Protein AF-A0A269XEX2-F1 (afdb_monomer_lite)

Sequence (68 aa):
GLENEAAISKAIELLEAKGAGEKKVNYKLRDWLFSRQRYWGEPIPIIHWEDGSMTTVPEEDLPLLLPE

Secondary structure (DSSP, 8-state):
---HHHHHHHHHHHHHHTTS-------S--------S-SSSPPP-EEEPTTS-EEEPPGGG---PPP-

InterPro domains:
  IPR002300 Aminoacyl-tRNA synthetase, class Ia [PF00133] (29-53)
  IPR002302 Leucine-tRNA ligase [PTHR43740] (1-68)
  IPR014729 Rossmann-like alpha/beta/alpha sandwich fold [G3DSA:3.40.50.620] (2-68)

Radius of gyration: 24.09 Å; chains: 1; bounding box: 52×25×59 Å

Foldseek 3Di:
DDDPVVVVVVVQVVCVVVVNDHDDDDDPDDDDDPDDPDLPDQDQQWDQDPVRDIDGDDPVPDDPDRDD

Organism: NCBI:txid152332

Structure (mmCIF, N/CA/C/O backbone):
data_AF-A0A269XEX2-F1
#
_entry.id   AF-A0A269XEX2-F1
#
loop_
_atom_site.group_PDB
_atom_site.id
_atom_site.type_symbol
_atom_site.label_atom_id
_atom_site.label_alt_id
_atom_site.label_comp_id
_atom_site.label_asym_id
_atom_site.label_entity_id
_atom_site.label_seq_id
_atom_site.pdbx_PDB_ins_code
_atom_site.Cartn_x
_atom_site.Cartn_y
_atom_site.Cartn_z
_atom_site.occupancy
_atom_site.B_iso_or_equiv
_atom_site.auth_seq_id
_atom_site.auth_comp_id
_atom_site.aut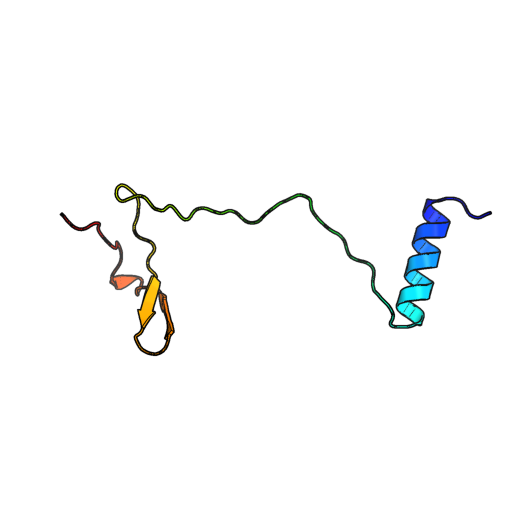h_asym_id
_atom_site.auth_atom_id
_atom_site.pdbx_PDB_model_num
ATOM 1 N N . GLY A 1 1 ? 29.882 3.437 -31.484 1.00 81.94 1 GLY A N 1
ATOM 2 C CA . GLY A 1 1 ? 28.753 2.902 -30.695 1.00 81.94 1 GLY A CA 1
ATOM 3 C C . GLY A 1 1 ? 27.642 3.931 -30.653 1.00 81.94 1 GLY A C 1
ATOM 4 O O . GLY A 1 1 ? 27.890 5.053 -31.078 1.00 81.94 1 GLY A O 1
ATOM 5 N N . LEU A 1 2 ? 26.448 3.559 -30.185 1.00 91.75 2 LEU A N 1
ATOM 6 C CA . LEU A 1 2 ? 25.371 4.521 -29.909 1.00 91.75 2 LEU A CA 1
ATOM 7 C C . LEU A 1 2 ? 25.664 5.294 -28.614 1.00 91.75 2 LEU A C 1
ATOM 9 O O . LEU A 1 2 ? 26.340 4.776 -27.727 1.00 91.75 2 LEU A O 1
ATOM 13 N N . GLU A 1 3 ? 25.142 6.514 -28.514 1.00 95.69 3 GLU A N 1
ATOM 14 C CA . GLU A 1 3 ? 25.114 7.289 -27.271 1.00 95.69 3 GLU A CA 1
ATOM 15 C C . GLU A 1 3 ? 24.116 6.676 -26.272 1.00 95.69 3 GLU A C 1
ATOM 17 O O . GLU A 1 3 ? 23.158 6.019 -26.680 1.00 95.69 3 GLU A O 1
ATOM 22 N N . ASN A 1 4 ? 24.323 6.881 -24.968 1.00 95.31 4 ASN A N 1
ATOM 23 C CA . ASN A 1 4 ? 23.554 6.226 -23.903 1.00 95.31 4 ASN A CA 1
ATOM 24 C C . ASN A 1 4 ? 22.031 6.363 -24.053 1.00 95.31 4 ASN A C 1
ATOM 26 O O . ASN A 1 4 ? 21.328 5.356 -23.992 1.00 95.31 4 ASN A O 1
ATOM 30 N N . GLU A 1 5 ? 21.502 7.568 -24.273 1.00 95.31 5 GLU A N 1
ATOM 31 C CA . GLU A 1 5 ? 20.048 7.774 -24.376 1.00 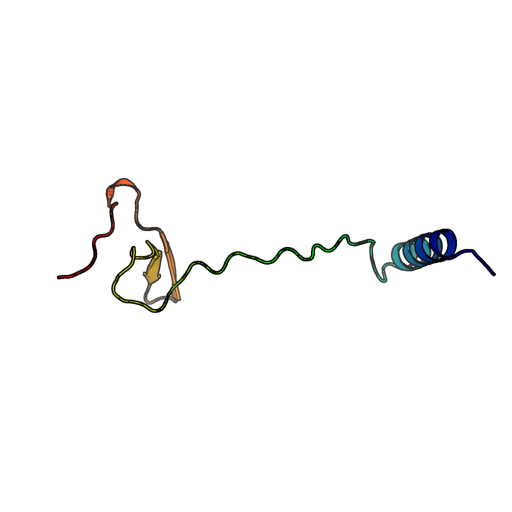95.31 5 GLU A CA 1
ATOM 32 C C . GLU A 1 5 ? 19.445 7.059 -25.593 1.00 95.31 5 GLU A C 1
ATOM 34 O O . GLU A 1 5 ? 18.398 6.405 -25.501 1.00 95.31 5 GLU A O 1
ATOM 39 N N . ALA A 1 6 ? 20.150 7.115 -26.725 1.00 96.12 6 ALA A N 1
ATOM 40 C CA . ALA A 1 6 ? 19.766 6.417 -27.945 1.00 96.12 6 ALA A CA 1
ATOM 41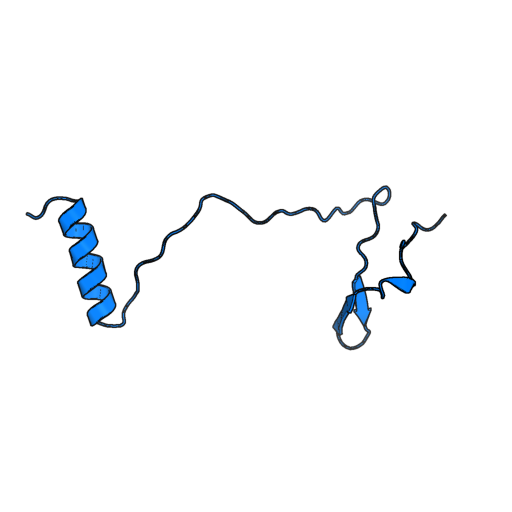 C C . ALA A 1 6 ? 19.850 4.891 -27.772 1.00 96.12 6 ALA A C 1
ATOM 43 O O . ALA A 1 6 ? 18.975 4.163 -28.243 1.00 96.12 6 ALA A O 1
ATOM 44 N N . ALA A 1 7 ? 20.866 4.396 -27.060 1.00 97.12 7 ALA A N 1
ATOM 45 C CA . ALA A 1 7 ? 21.036 2.976 -26.770 1.00 97.12 7 ALA A CA 1
ATOM 46 C C . ALA A 1 7 ? 19.929 2.440 -25.848 1.00 97.12 7 ALA A C 1
ATOM 48 O O . ALA A 1 7 ? 19.369 1.382 -26.133 1.00 97.12 7 ALA A O 1
ATOM 49 N N . ILE A 1 8 ? 19.575 3.177 -24.788 1.00 95.44 8 ILE A N 1
ATOM 50 C CA . ILE A 1 8 ? 18.486 2.814 -23.867 1.00 95.44 8 ILE A CA 1
ATOM 51 C C . ILE A 1 8 ? 17.160 2.737 -24.627 1.00 95.44 8 ILE A C 1
ATOM 53 O O . ILE A 1 8 ? 16.451 1.737 -24.526 1.00 95.44 8 ILE A O 1
ATOM 57 N N . SER A 1 9 ? 16.852 3.758 -25.431 1.00 95.88 9 SER A N 1
ATOM 58 C CA . SER A 1 9 ? 15.615 3.798 -26.220 1.00 95.88 9 SER A CA 1
ATOM 59 C C . SER A 1 9 ? 15.542 2.629 -27.206 1.00 95.88 9 SER A C 1
ATOM 61 O O . SER A 1 9 ? 14.531 1.931 -27.269 1.00 95.88 9 SER A O 1
ATOM 63 N N . LYS A 1 10 ? 16.647 2.334 -27.906 1.00 96.75 10 LYS A N 1
ATOM 64 C CA . LYS A 1 10 ? 16.697 1.223 -28.862 1.00 96.75 10 LYS A CA 1
ATOM 65 C C . LYS A 1 10 ? 16.588 -0.146 -28.196 1.00 96.75 10 LYS A C 1
ATOM 67 O O . LYS A 1 10 ? 15.966 -1.048 -28.753 1.00 96.75 10 LYS A O 1
ATOM 72 N N . ALA A 1 11 ? 17.183 -0.317 -27.017 1.00 96.19 11 ALA A N 1
ATOM 73 C CA . ALA A 1 11 ? 17.078 -1.556 -26.257 1.00 96.19 11 ALA A CA 1
ATOM 74 C C . ALA A 1 11 ? 15.631 -1.828 -25.821 1.00 96.19 11 ALA A C 1
ATOM 76 O O . ALA A 1 11 ? 15.166 -2.958 -25.954 1.00 96.19 11 ALA A O 1
ATOM 77 N N . ILE A 1 12 ? 14.915 -0.795 -25.365 1.00 97.00 12 ILE A N 1
ATOM 78 C CA . ILE A 1 12 ? 13.496 -0.889 -24.997 1.00 97.00 12 ILE A CA 1
ATOM 79 C C . ILE A 1 12 ? 12.654 -1.319 -26.207 1.00 97.00 12 ILE A C 1
ATOM 81 O O . ILE A 1 12 ? 11.963 -2.329 -26.115 1.00 97.00 12 ILE A O 1
ATOM 85 N N . GLU A 1 13 ? 12.789 -0.645 -27.359 1.00 97.00 13 GLU A N 1
ATOM 86 C CA . GLU A 1 13 ? 12.059 -1.001 -28.593 1.00 97.00 13 GLU A CA 1
ATOM 87 C C . GLU A 1 13 ? 12.276 -2.466 -29.004 1.00 97.00 13 GLU A C 1
ATOM 89 O O . GLU A 1 13 ? 11.348 -3.158 -29.420 1.00 97.00 13 GLU A O 1
ATOM 94 N N . LEU A 1 14 ? 13.516 -2.959 -28.900 1.00 97.62 14 LEU A N 1
ATOM 95 C CA . LEU A 1 14 ? 13.853 -4.336 -29.263 1.00 97.62 14 LEU A CA 1
ATOM 96 C C . LEU A 1 14 ? 13.252 -5.366 -28.302 1.00 97.62 14 LEU A C 1
ATOM 98 O O . LEU A 1 14 ? 12.921 -6.470 -28.737 1.00 97.62 14 LEU A O 1
ATOM 102 N N . LEU A 1 15 ? 13.156 -5.043 -27.011 1.00 97.56 15 LEU A N 1
ATOM 103 C CA . LEU A 1 15 ? 12.543 -5.917 -26.010 1.00 97.56 15 LEU A CA 1
ATOM 104 C C . LEU A 1 15 ? 11.019 -5.946 -26.163 1.00 97.56 15 LEU A C 1
ATOM 106 O O . LEU A 1 15 ? 10.438 -7.031 -26.130 1.00 97.56 15 LEU A O 1
ATOM 110 N N . GLU A 1 16 ? 10.402 -4.793 -26.424 1.00 97.19 16 GLU A N 1
ATOM 111 C CA . GLU A 1 16 ? 8.966 -4.666 -26.694 1.00 97.19 16 GLU A CA 1
ATOM 112 C C . GLU A 1 16 ? 8.563 -5.417 -27.967 1.00 97.19 16 GLU A C 1
ATOM 114 O O . GLU A 1 16 ? 7.650 -6.241 -27.936 1.00 97.19 16 GLU A O 1
ATOM 119 N N . ALA A 1 17 ? 9.304 -5.242 -29.068 1.00 97.56 17 ALA A N 1
ATOM 120 C CA . ALA A 1 17 ? 9.040 -5.946 -30.327 1.00 97.56 17 ALA A CA 1
ATOM 121 C C . ALA A 1 17 ? 9.153 -7.478 -30.206 1.00 97.56 17 ALA A C 1
ATOM 123 O O . ALA A 1 17 ? 8.547 -8.213 -30.984 1.00 97.56 17 ALA A O 1
ATOM 124 N N . LYS A 1 18 ? 9.932 -7.971 -29.236 1.00 97.31 18 LYS A N 1
ATOM 125 C CA . LYS A 1 18 ? 10.084 -9.403 -28.942 1.00 97.31 18 LYS A CA 1
ATOM 126 C C . LYS A 1 18 ? 9.082 -9.920 -27.906 1.00 97.31 18 LYS A C 1
ATOM 128 O O . LYS A 1 18 ? 9.130 -11.105 -27.588 1.00 97.31 18 LYS A O 1
ATOM 133 N N . GLY A 1 19 ? 8.226 -9.059 -27.349 1.00 97.12 19 GLY A N 1
ATOM 134 C CA . GLY A 1 19 ? 7.328 -9.409 -26.244 1.00 97.12 19 GLY A CA 1
ATOM 135 C C . GLY A 1 19 ? 8.068 -9.818 -24.965 1.00 97.12 19 GLY A C 1
ATOM 136 O O . GLY A 1 19 ? 7.517 -10.538 -24.138 1.00 97.12 19 GLY A O 1
ATOM 137 N N . ALA A 1 20 ? 9.329 -9.404 -24.817 1.00 96.50 20 ALA A N 1
ATOM 138 C CA . ALA A 1 20 ? 10.216 -9.799 -23.722 1.00 96.50 20 ALA A CA 1
ATOM 139 C C . ALA A 1 20 ? 10.313 -8.735 -22.612 1.00 96.50 20 ALA A C 1
ATOM 141 O O . ALA A 1 20 ? 11.090 -8.890 -21.671 1.00 96.50 20 ALA A O 1
ATOM 142 N N . GLY A 1 21 ? 9.553 -7.644 -22.725 1.00 94.88 21 GLY A N 1
ATOM 143 C CA . GLY A 1 21 ? 9.480 -6.583 -21.729 1.00 94.88 21 GLY A CA 1
ATOM 144 C C . GLY A 1 21 ? 8.767 -5.345 -22.262 1.00 94.88 21 GLY A C 1
ATOM 145 O O . GLY A 1 21 ? 8.425 -5.278 -23.438 1.00 94.88 21 GLY A O 1
ATOM 146 N N . GLU A 1 22 ? 8.579 -4.367 -21.381 1.00 95.88 22 GLU A N 1
ATOM 147 C CA . GLU A 1 22 ? 7.991 -3.061 -21.682 1.00 95.88 22 GLU A CA 1
ATOM 148 C C . GLU A 1 22 ? 8.707 -1.958 -20.896 1.00 95.88 22 GLU A C 1
ATOM 150 O O . GLU A 1 22 ? 9.314 -2.205 -19.844 1.00 95.88 22 GLU A O 1
ATOM 155 N N . LYS A 1 23 ? 8.629 -0.719 -21.383 1.00 96.25 23 LYS A N 1
ATOM 156 C CA . LYS A 1 23 ? 9.107 0.437 -20.627 1.00 96.25 23 LYS A CA 1
ATOM 157 C C . LYS A 1 23 ? 8.281 0.636 -19.355 1.00 96.25 23 LYS A C 1
ATOM 159 O O . LYS A 1 23 ? 7.076 0.855 -19.408 1.00 96.25 23 LYS A O 1
ATOM 164 N N . LYS A 1 24 ? 8.957 0.710 -18.207 1.00 96.50 24 LYS A N 1
ATOM 165 C CA . LYS A 1 24 ? 8.328 1.019 -16.917 1.00 96.50 24 LYS A CA 1
ATOM 166 C C . LYS A 1 24 ? 9.011 2.187 -16.217 1.00 96.50 24 LYS A C 1
ATOM 168 O O . LYS A 1 24 ? 10.235 2.233 -16.112 1.00 96.50 24 LYS A O 1
ATOM 173 N N . VAL A 1 25 ? 8.209 3.114 -15.698 1.00 96.12 25 VAL A N 1
ATOM 174 C CA . VAL A 1 25 ? 8.674 4.183 -14.804 1.00 96.12 25 VAL A CA 1
ATOM 175 C C . VAL A 1 25 ? 8.526 3.701 -13.366 1.00 96.12 25 VAL A C 1
ATOM 177 O O . VAL A 1 25 ? 7.460 3.237 -12.973 1.00 96.12 25 VAL A O 1
ATOM 180 N N . ASN A 1 26 ? 9.596 3.804 -12.580 1.00 97.00 26 ASN A N 1
ATOM 181 C CA . ASN A 1 26 ? 9.591 3.440 -11.166 1.00 97.00 26 ASN A CA 1
ATOM 182 C C . ASN A 1 26 ? 9.833 4.679 -10.305 1.00 97.00 26 ASN A C 1
ATOM 184 O O . ASN A 1 26 ? 10.672 5.521 -10.631 1.00 97.00 26 ASN A O 1
ATOM 188 N N . TYR A 1 27 ? 9.129 4.756 -9.178 1.00 97.31 27 TYR A N 1
ATOM 189 C CA . TYR A 1 27 ? 9.280 5.824 -8.197 1.00 97.31 27 TYR A CA 1
ATOM 190 C C . TYR A 1 27 ? 10.050 5.318 -6.978 1.00 97.31 27 TYR A C 1
ATOM 192 O O . TYR A 1 27 ? 9.964 4.150 -6.609 1.00 97.31 27 TYR A O 1
ATOM 200 N N . LYS A 1 28 ? 10.788 6.219 -6.319 1.00 97.25 28 LYS A N 1
ATOM 201 C CA . LYS A 1 28 ? 11.381 5.939 -4.999 1.00 97.25 28 LYS A CA 1
ATOM 202 C C . LYS A 1 28 ? 10.360 6.034 -3.856 1.00 97.25 28 LYS A C 1
ATOM 204 O O . LYS A 1 28 ? 10.678 5.627 -2.740 1.00 97.25 28 LYS A O 1
ATOM 209 N N . LEU A 1 29 ? 9.179 6.600 -4.127 1.00 97.56 29 LEU A N 1
ATOM 210 C CA . LEU A 1 29 ? 8.067 6.684 -3.182 1.00 97.56 29 LEU A CA 1
ATOM 211 C C . LEU A 1 29 ? 7.631 5.275 -2.766 1.00 97.56 29 LEU A C 1
ATOM 213 O O . LEU A 1 29 ? 7.628 4.358 -3.584 1.00 97.56 29 LEU A O 1
ATOM 217 N N . ARG A 1 30 ? 7.285 5.119 -1.489 1.00 96.88 30 ARG A N 1
ATOM 218 C CA . ARG A 1 30 ? 6.815 3.862 -0.906 1.00 96.88 30 ARG A CA 1
ATOM 219 C C . ARG A 1 30 ? 5.419 4.054 -0.344 1.00 96.88 30 ARG A C 1
ATOM 221 O O . ARG A 1 30 ? 5.069 5.169 0.045 1.00 96.88 30 ARG A O 1
ATOM 228 N N . ASP A 1 31 ? 4.685 2.957 -0.251 1.00 97.06 31 ASP A N 1
ATOM 229 C CA . ASP A 1 31 ? 3.389 2.944 0.409 1.00 97.06 31 ASP A CA 1
ATOM 230 C C . ASP A 1 31 ? 3.513 3.374 1.869 1.00 97.06 31 ASP A C 1
ATOM 232 O O . ASP A 1 31 ? 4.524 3.141 2.549 1.00 97.06 31 ASP A O 1
ATOM 236 N N . TRP A 1 32 ? 2.465 4.025 2.358 1.00 95.12 32 TRP A N 1
ATOM 237 C CA . TRP A 1 32 ? 2.447 4.530 3.714 1.00 95.12 32 TRP A CA 1
ATOM 238 C C . TRP A 1 32 ? 1.992 3.448 4.692 1.00 95.12 32 TRP A C 1
ATOM 240 O O . TRP A 1 32 ? 0.813 3.121 4.795 1.00 95.12 32 TRP A O 1
ATOM 250 N N . LEU A 1 33 ? 2.935 2.929 5.477 1.00 93.44 33 LEU A N 1
ATOM 251 C CA . LEU A 1 33 ? 2.623 2.043 6.592 1.00 93.44 33 LEU A CA 1
ATOM 252 C C . LEU A 1 33 ? 2.154 2.862 7.807 1.00 93.44 33 LEU A C 1
ATOM 254 O O . LEU A 1 33 ? 2.972 3.339 8.604 1.00 93.44 33 LEU A O 1
ATOM 258 N N . PHE A 1 34 ? 0.840 3.025 7.963 1.00 91.44 34 PHE A N 1
ATOM 259 C CA . PHE A 1 34 ? 0.241 3.772 9.080 1.00 91.44 34 PHE A CA 1
ATOM 260 C C . PHE A 1 34 ? -0.254 2.881 10.232 1.00 91.44 34 PHE A C 1
ATOM 262 O O . PHE A 1 34 ? -0.322 3.357 11.361 1.00 91.44 34 PHE A O 1
ATOM 269 N N . SER A 1 35 ? -0.498 1.586 10.000 1.00 92.94 35 SER A N 1
ATOM 270 C CA . SER A 1 35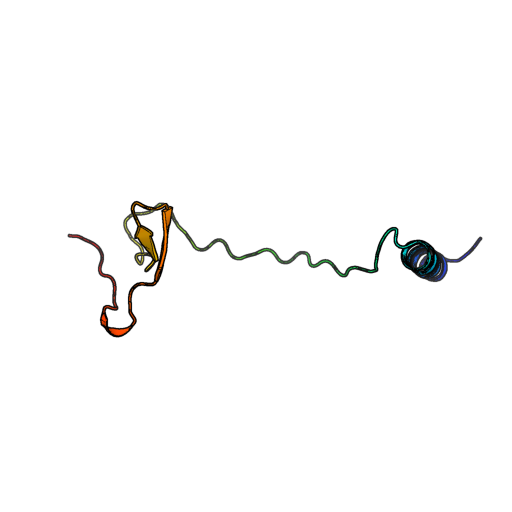 ? -0.897 0.634 11.050 1.00 92.94 35 SER A CA 1
ATOM 271 C C . SER A 1 35 ? 0.145 0.543 12.172 1.00 92.94 35 SER A C 1
ATOM 273 O O . SER A 1 35 ? 1.354 0.535 11.904 1.00 92.94 35 SER A O 1
ATOM 275 N N . ARG A 1 36 ? -0.292 0.439 13.432 1.00 94.19 36 ARG A N 1
ATOM 276 C CA . ARG A 1 36 ? 0.591 0.337 14.606 1.00 94.19 36 ARG A CA 1
ATOM 277 C C . ARG A 1 36 ? 0.118 -0.763 15.547 1.00 94.19 36 ARG A C 1
ATOM 279 O O . ARG A 1 36 ? -1.061 -0.854 15.849 1.00 94.19 36 ARG A O 1
ATOM 286 N N . GLN A 1 37 ? 1.058 -1.540 16.078 1.00 94.38 37 GLN A N 1
ATOM 287 C CA . GLN A 1 37 ? 0.803 -2.495 17.160 1.00 94.38 37 GLN A CA 1
ATOM 288 C C . GLN A 1 37 ? 0.889 -1.765 18.509 1.00 94.38 37 GLN A C 1
ATOM 290 O O . GLN A 1 37 ? 1.853 -1.923 19.257 1.00 94.38 37 GLN A O 1
ATOM 295 N N . ARG A 1 38 ? -0.070 -0.870 18.777 1.00 93.06 38 ARG A N 1
ATOM 296 C CA . ARG A 1 38 ? -0.167 -0.096 20.024 1.00 93.06 38 ARG A CA 1
ATOM 297 C C . ARG A 1 38 ? -1.625 -0.008 20.453 1.00 93.06 38 ARG A C 1
ATOM 299 O O . ARG A 1 38 ? -2.483 0.167 19.603 1.00 93.06 38 ARG A O 1
ATOM 306 N N . TYR A 1 39 ? -1.868 -0.075 21.761 1.00 92.00 39 TYR A N 1
ATOM 307 C CA . TYR A 1 39 ? -3.209 0.096 22.324 1.00 92.00 39 TYR A CA 1
ATOM 308 C C . TYR A 1 39 ? -3.724 1.532 22.165 1.00 92.00 39 TYR A C 1
ATOM 310 O O . TYR A 1 39 ? -4.846 1.754 21.734 1.00 92.00 39 TYR A O 1
ATOM 318 N N . TRP A 1 40 ? -2.881 2.519 22.483 1.00 94.00 40 TRP A N 1
ATOM 319 C CA . TRP A 1 40 ? -3.278 3.927 22.487 1.00 94.00 40 TRP A CA 1
ATOM 320 C C . TRP A 1 40 ? -3.191 4.548 21.086 1.00 94.00 40 TRP A C 1
ATOM 322 O O . TRP A 1 40 ? -2.202 5.200 20.735 1.00 94.00 40 TRP A O 1
ATOM 332 N N . GLY A 1 41 ? -4.214 4.291 20.275 1.00 91.88 41 GLY A N 1
ATOM 333 C CA . GLY A 1 41 ? -4.389 4.808 18.921 1.00 91.88 41 GLY A CA 1
ATOM 334 C C . GLY A 1 41 ? -5.798 4.524 18.400 1.00 91.88 41 GLY A C 1
ATOM 335 O O . GLY A 1 41 ? -6.556 3.795 19.027 1.00 91.88 41 GLY A O 1
ATOM 336 N N . GLU A 1 42 ? -6.154 5.109 17.263 1.00 93.31 42 GLU A N 1
ATOM 337 C CA . GLU A 1 42 ? -7.457 4.868 16.638 1.00 93.31 42 GLU A CA 1
ATOM 338 C C . GLU A 1 42 ? -7.579 3.405 16.160 1.00 93.31 42 GLU A C 1
ATOM 340 O O . GLU A 1 42 ? -6.677 2.919 15.463 1.00 93.31 42 GLU A O 1
ATOM 345 N N . PRO A 1 43 ? -8.659 2.686 16.521 1.00 94.69 43 PRO A N 1
ATOM 346 C CA . PRO A 1 43 ? -8.936 1.357 15.988 1.00 94.69 43 PRO A CA 1
ATOM 347 C C . PRO A 1 43 ? -9.104 1.376 14.465 1.00 94.69 43 PRO A C 1
ATOM 349 O O . PRO A 1 43 ? -9.810 2.216 13.915 1.00 94.69 43 PRO A O 1
ATOM 352 N N . ILE A 1 44 ? -8.492 0.413 13.770 1.00 95.94 44 ILE A N 1
ATOM 353 C CA . ILE A 1 44 ? -8.688 0.245 12.325 1.00 95.94 44 ILE A CA 1
ATOM 354 C C . ILE A 1 44 ? -10.074 -0.391 12.105 1.00 95.94 44 ILE A C 1
ATOM 356 O O . ILE A 1 44 ? -10.294 -1.493 12.610 1.00 95.94 44 ILE A O 1
ATOM 360 N N . PRO A 1 45 ? -10.996 0.240 11.350 1.00 96.31 45 PRO A N 1
ATOM 361 C CA . PRO A 1 45 ? -12.382 -0.214 11.205 1.00 96.31 45 PRO A CA 1
ATOM 362 C C . PRO A 1 45 ? -12.514 -1.361 10.185 1.00 96.31 45 PRO A C 1
ATOM 364 O O . PRO A 1 45 ? -13.238 -1.254 9.195 1.00 96.31 45 PRO A O 1
ATOM 367 N N . ILE A 1 46 ? -11.786 -2.458 10.413 1.00 96.31 46 ILE A N 1
ATOM 368 C CA . ILE A 1 46 ? -11.819 -3.679 9.601 1.00 96.31 46 ILE A CA 1
ATOM 369 C C . ILE A 1 46 ? -12.303 -4.847 10.458 1.00 96.31 46 ILE A C 1
ATOM 371 O O . ILE A 1 46 ? -11.776 -5.104 11.539 1.00 96.31 46 ILE A O 1
ATOM 375 N N . ILE A 1 47 ? -13.292 -5.569 9.940 1.00 96.31 47 ILE A N 1
ATOM 376 C CA . ILE A 1 47 ? -13.848 -6.784 10.526 1.00 96.31 47 ILE A CA 1
ATOM 377 C C . ILE A 1 47 ? -13.203 -7.983 9.832 1.00 96.31 47 ILE A C 1
ATOM 379 O O . ILE A 1 47 ? -13.169 -8.056 8.602 1.00 96.31 47 ILE A O 1
ATOM 383 N N . HIS A 1 48 ? -12.706 -8.922 10.633 1.00 96.69 48 HIS A N 1
ATOM 384 C CA . HIS A 1 48 ? -12.206 -10.212 10.171 1.00 96.69 48 HIS A CA 1
ATOM 385 C C . HIS A 1 48 ? -13.249 -11.287 10.466 1.00 96.69 48 HIS A C 1
ATOM 387 O O . HIS A 1 48 ? -13.611 -11.490 11.626 1.00 96.69 48 HIS A O 1
ATOM 393 N N . TRP A 1 49 ? -13.718 -11.972 9.428 1.00 97.19 49 TRP A N 1
ATOM 394 C CA . TRP A 1 49 ? -14.729 -13.017 9.548 1.00 97.19 49 TRP A CA 1
ATOM 395 C C . TRP A 1 49 ? -14.094 -14.398 9.739 1.00 97.19 49 TRP A C 1
ATOM 397 O O . TRP A 1 49 ? -12.940 -14.631 9.376 1.00 97.19 49 TRP A O 1
ATOM 407 N N . GLU A 1 50 ? -14.860 -15.340 10.293 1.00 97.00 50 GLU A N 1
ATOM 408 C CA . GLU A 1 50 ? -14.400 -16.717 10.544 1.00 97.00 50 GLU A CA 1
ATOM 409 C C . GLU A 1 50 ? -14.061 -17.483 9.254 1.00 97.00 50 GLU A C 1
ATOM 411 O O . GLU A 1 50 ? -13.242 -18.400 9.273 1.00 97.00 50 GLU A O 1
ATOM 416 N N . ASP A 1 51 ? -14.649 -17.086 8.123 1.00 96.62 51 ASP A N 1
ATOM 417 C CA . ASP A 1 51 ? -14.368 -17.645 6.796 1.00 96.62 51 ASP A CA 1
ATOM 418 C C . ASP A 1 51 ? -13.093 -17.073 6.140 1.00 96.62 51 ASP A C 1
ATOM 420 O O . ASP A 1 51 ? -12.714 -17.491 5.044 1.00 96.62 51 ASP A O 1
ATOM 424 N N . GLY A 1 52 ? -12.415 -16.133 6.808 1.00 95.81 52 GLY A N 1
ATOM 425 C CA . GLY A 1 52 ? -11.196 -15.477 6.337 1.00 95.81 52 GLY A CA 1
ATOM 426 C C . GLY A 1 52 ? -11.425 -14.254 5.445 1.00 95.81 52 GLY A C 1
ATOM 427 O O . GLY A 1 52 ? -10.448 -13.633 5.016 1.00 95.81 52 GLY A O 1
ATOM 428 N N . SER A 1 53 ? -12.676 -13.880 5.166 1.00 97.06 53 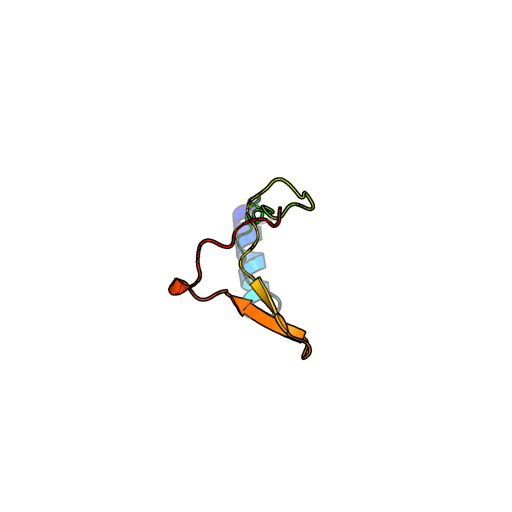SER A N 1
ATOM 429 C CA . SER A 1 53 ? -12.992 -12.639 4.457 1.00 97.06 53 SER A CA 1
ATOM 430 C C . SER A 1 53 ? -12.831 -11.407 5.360 1.00 97.06 53 SER A C 1
ATOM 432 O O . SER A 1 53 ? -12.728 -11.504 6.588 1.00 97.06 53 SER A O 1
ATOM 434 N N . MET A 1 54 ? -12.774 -10.222 4.743 1.00 97.62 54 MET A N 1
ATOM 435 C CA . MET A 1 54 ? -12.653 -8.944 5.450 1.00 97.62 54 MET A CA 1
ATOM 436 C C . MET A 1 54 ? -13.650 -7.931 4.900 1.00 97.62 54 MET A C 1
ATOM 438 O O . MET A 1 54 ? -13.827 -7.827 3.685 1.00 97.62 54 MET A O 1
ATOM 442 N N . THR A 1 55 ? -14.253 -7.149 5.792 1.00 97.19 55 THR A N 1
ATOM 443 C CA . THR A 1 55 ? -15.116 -6.014 5.435 1.00 97.19 55 THR A CA 1
ATOM 444 C C . THR A 1 55 ? -14.795 -4.806 6.304 1.00 97.19 55 THR A C 1
ATOM 446 O O . THR A 1 55 ? -14.145 -4.923 7.340 1.00 97.19 55 THR A O 1
ATOM 449 N N . THR A 1 56 ? -15.247 -3.628 5.890 1.00 97.19 56 THR A N 1
ATOM 450 C CA . THR A 1 56 ? -15.186 -2.417 6.715 1.00 97.19 56 THR A CA 1
ATOM 451 C C . THR A 1 56 ? -16.366 -2.364 7.683 1.00 97.19 56 THR A C 1
ATOM 453 O O . THR A 1 56 ? -17.422 -2.935 7.406 1.00 97.19 56 THR A O 1
ATOM 456 N N . VAL A 1 57 ? -16.198 -1.661 8.804 1.00 96.75 57 VAL A N 1
ATOM 457 C CA . VAL A 1 57 ? -17.326 -1.253 9.661 1.00 96.75 57 VAL A CA 1
ATOM 458 C C . VAL A 1 57 ? -18.233 -0.291 8.864 1.00 96.75 57 VAL A C 1
ATOM 460 O O . VAL A 1 57 ? -17.686 0.552 8.144 1.00 96.75 57 VAL A O 1
ATOM 463 N N . PRO A 1 58 ? -19.576 -0.410 8.931 1.00 96.69 58 PRO A N 1
ATOM 464 C CA . PRO A 1 58 ? -20.497 0.544 8.304 1.00 96.69 58 PRO A CA 1
ATOM 465 C C . PRO A 1 58 ? -20.275 1.983 8.794 1.00 96.69 58 PRO A C 1
ATOM 467 O O . PRO A 1 58 ? -19.889 2.193 9.942 1.00 96.69 58 PRO A O 1
ATOM 470 N N . GLU A 1 59 ? -20.518 2.987 7.944 1.00 96.00 59 GLU A N 1
ATOM 471 C CA . GLU A 1 59 ? -20.288 4.397 8.308 1.00 96.00 59 GLU A CA 1
ATOM 472 C C . GLU A 1 59 ? -21.186 4.852 9.465 1.00 96.00 59 GLU A C 1
ATOM 474 O O . GLU A 1 59 ? -20.747 5.622 10.317 1.00 96.00 59 GLU A O 1
ATOM 479 N N . GLU A 1 60 ? -22.421 4.352 9.519 1.00 97.12 60 GLU A N 1
ATOM 480 C CA . GLU A 1 60 ? -23.388 4.625 10.583 1.00 97.12 60 GLU A CA 1
ATOM 481 C C . GLU A 1 60 ? -22.959 4.109 11.965 1.00 97.12 60 GLU A C 1
ATOM 483 O O . GLU A 1 60 ? -23.421 4.636 12.978 1.00 97.12 60 GLU A O 1
ATOM 488 N N . ASP A 1 61 ? -22.055 3.126 12.002 1.00 95.25 61 ASP A N 1
ATOM 489 C CA . ASP A 1 61 ? -21.534 2.514 13.227 1.00 95.25 61 ASP A CA 1
ATOM 490 C C . ASP A 1 61 ? -20.212 3.162 13.688 1.00 95.25 61 ASP A C 1
ATOM 492 O O . ASP A 1 61 ? -19.636 2.770 14.707 1.00 95.25 61 ASP A O 1
ATOM 496 N N . LEU A 1 62 ? -19.708 4.162 12.955 1.00 95.94 62 LEU A N 1
ATOM 497 C CA . LEU A 1 62 ? -18.541 4.947 13.354 1.00 95.94 62 LEU A CA 1
ATOM 498 C C . LEU A 1 62 ? -18.935 6.064 14.345 1.00 95.94 62 LEU A C 1
ATOM 500 O O . LEU A 1 62 ? -20.011 6.653 14.233 1.00 95.94 62 LEU A O 1
ATOM 504 N N . PRO A 1 63 ? -18.050 6.437 15.291 1.00 94.62 63 PRO A N 1
ATOM 505 C CA . PRO A 1 63 ? -16.667 5.982 15.438 1.00 94.62 63 PRO A CA 1
ATOM 506 C C . PRO A 1 63 ? -16.531 4.646 16.181 1.00 94.62 63 PRO A C 1
ATOM 508 O O . PRO A 1 63 ? -17.203 4.397 17.180 1.00 94.62 63 PRO A O 1
ATOM 511 N N . LEU A 1 64 ? -15.556 3.836 15.759 1.00 94.06 64 LEU A N 1
ATOM 512 C CA . LEU A 1 64 ? -15.129 2.659 16.512 1.00 94.06 64 LEU A CA 1
ATOM 513 C C . LEU A 1 64 ? -14.278 3.102 17.711 1.00 94.06 64 LEU A C 1
ATOM 515 O O . LEU A 1 64 ? -13.124 3.505 17.560 1.00 94.06 64 LEU A O 1
ATOM 519 N N . LEU A 1 65 ? -14.866 3.054 18.903 1.00 94.62 65 LEU A N 1
ATOM 520 C CA . LEU A 1 65 ? -14.209 3.485 20.136 1.00 94.62 65 LEU A CA 1
ATOM 521 C C . LEU A 1 65 ? -13.260 2.411 20.683 1.00 94.62 65 LEU A C 1
ATOM 523 O O . LEU A 1 65 ? -13.476 1.210 20.508 1.00 94.62 65 LEU A O 1
ATOM 527 N N . LEU A 1 66 ? -12.205 2.856 21.371 1.00 93.06 66 LEU A N 1
ATOM 528 C CA . LEU A 1 66 ? -11.336 1.963 22.134 1.00 93.06 66 LEU A CA 1
ATOM 529 C C . LEU A 1 66 ? -12.109 1.351 23.315 1.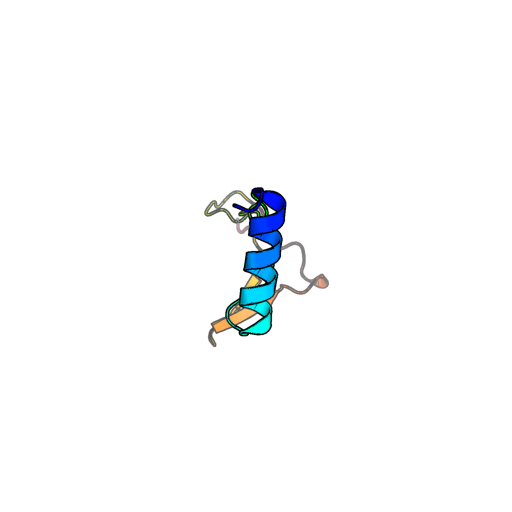00 93.06 66 LEU A C 1
ATOM 531 O O . LEU A 1 66 ? -12.918 2.052 23.927 1.00 93.06 66 LEU A O 1
ATOM 535 N N . PRO A 1 67 ? -11.838 0.085 23.671 1.00 91.44 67 PRO A N 1
ATOM 536 C CA . PRO A 1 67 ? -12.295 -0.484 24.936 1.00 91.44 67 PRO A CA 1
ATOM 537 C C . PRO A 1 67 ? -11.783 0.315 26.151 1.00 91.44 67 PRO A C 1
ATOM 539 O O . PRO A 1 67 ? -10.760 0.999 26.058 1.00 91.44 67 PRO A O 1
ATOM 542 N N . GLU A 1 68 ? -12.482 0.218 27.286 1.00 84.25 68 GLU A N 1
ATOM 543 C CA . GLU A 1 68 ? -12.015 0.735 28.589 1.00 84.25 68 GLU A CA 1
ATOM 544 C C . GLU A 1 68 ? -11.049 -0.231 29.287 1.00 84.25 68 GLU A C 1
ATOM 546 O O . GLU A 1 68 ? -11.289 -1.462 29.237 1.00 84.25 68 GLU A O 1
#

pLDDT: mean 95.33, std 2.71, range [81.94, 97.62]